Protein AF-A0A926EPA7-F1 (afdb_monomer)

Mean predicted aligned error: 5.48 Å

Foldseek 3Di:
DPVVVLVVVVVVLVCLVPDPDPQLVDQPDADVNPHRPNNVSVVVSVVVVVVSVVVVVVVVVVVVVVVVD

Organism: NCBI:txid2763679

Secondary structure (DSSP, 8-state):
--HHHHHHHHHHHHHHHHS--GGGSS-PSEETTTEEHHHHHHHHHHHHHHHHHHHHHHHHHHHHHHTT-

Sequence (69 aa):
MNHKLILSIFVVLLLLAIIPFSFTASPEPYIFGWLPLPLLYWWSLMVINLIFVLWVAKKFTESAKEEKK

Radius of gyration: 16.76 Å; Cα contacts (8 Å, |Δi|>4): 26; chains: 1; bounding box: 34×24×46 Å

Structure (mmCIF, N/CA/C/O backbone):
data_AF-A0A926EPA7-F1
#
_entry.id   AF-A0A926EPA7-F1
#
loop_
_atom_site.group_PDB
_atom_site.id
_atom_site.type_symbol
_atom_site.label_atom_id
_atom_site.label_alt_id
_atom_site.label_comp_id
_atom_site.label_asym_id
_atom_site.label_entity_id
_atom_site.label_seq_id
_atom_site.pdbx_PDB_ins_code
_atom_site.Cartn_x
_atom_site.Cartn_y
_atom_site.Cartn_z
_atom_site.occupancy
_atom_site.B_iso_or_equiv
_atom_site.auth_seq_id
_atom_site.auth_comp_id
_atom_site.auth_asym_id
_atom_site.auth_atom_id
_atom_site.pdbx_PDB_model_num
ATOM 1 N N . MET A 1 1 ? -8.700 5.364 22.000 1.00 64.50 1 MET A N 1
ATOM 2 C CA . MET A 1 1 ? -8.154 5.206 20.629 1.00 64.50 1 MET A CA 1
ATOM 3 C C . MET A 1 1 ? -6.912 6.081 20.457 1.00 64.50 1 MET A C 1
ATOM 5 O O . MET A 1 1 ? -6.987 7.277 20.720 1.00 64.50 1 MET A O 1
ATOM 9 N N . ASN A 1 2 ? -5.761 5.522 20.064 1.00 76.75 2 ASN A N 1
ATOM 10 C CA . ASN A 1 2 ? -4.537 6.318 19.910 1.00 76.75 2 ASN A CA 1
ATOM 11 C C . ASN A 1 2 ? -4.544 7.025 18.541 1.00 76.75 2 ASN A C 1
ATOM 13 O O . ASN A 1 2 ? -3.973 6.535 17.571 1.00 76.75 2 ASN A O 1
ATOM 17 N N . HIS A 1 3 ? -5.256 8.153 18.458 1.00 79.94 3 HIS A N 1
ATOM 18 C CA . HIS A 1 3 ? -5.443 8.964 17.244 1.00 79.94 3 HIS A CA 1
ATOM 19 C C . HIS A 1 3 ? -4.121 9.282 16.523 1.00 79.94 3 HIS A C 1
ATOM 21 O O . HIS A 1 3 ? -4.083 9.321 15.297 1.00 79.94 3 HIS A O 1
ATOM 27 N N . LYS A 1 4 ? -3.021 9.416 17.277 1.00 86.38 4 LYS A N 1
ATOM 28 C CA . LYS A 1 4 ? -1.673 9.639 16.740 1.00 86.38 4 LYS A CA 1
ATOM 29 C C . LYS A 1 4 ? -1.169 8.473 15.882 1.00 86.38 4 LYS A C 1
ATOM 31 O O . LYS A 1 4 ? -0.511 8.715 14.878 1.00 86.38 4 LYS A O 1
ATOM 36 N N . LEU A 1 5 ? -1.495 7.225 16.236 1.00 88.12 5 LEU A N 1
ATOM 37 C CA . LEU A 1 5 ? -1.102 6.046 15.452 1.00 88.12 5 LEU A CA 1
ATOM 38 C C . LEU A 1 5 ? -1.869 5.965 14.132 1.00 88.12 5 LEU A C 1
ATOM 40 O O . LEU A 1 5 ? -1.260 5.731 13.095 1.00 88.12 5 LEU A O 1
ATOM 44 N N . ILE A 1 6 ? -3.185 6.200 14.162 1.00 90.62 6 ILE A N 1
ATOM 45 C CA . ILE A 1 6 ? -4.025 6.197 12.952 1.00 90.62 6 ILE A CA 1
ATOM 46 C C . ILE A 1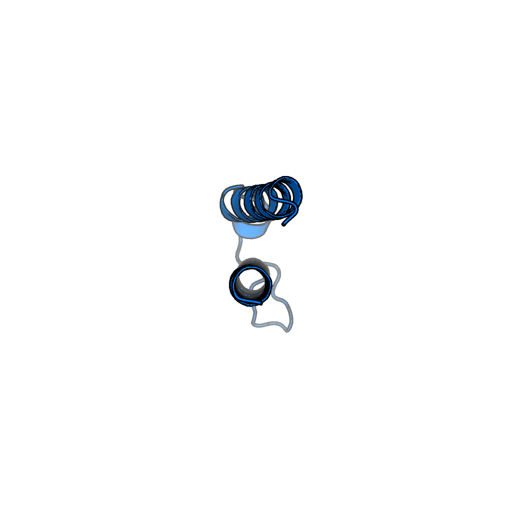 6 ? -3.549 7.289 11.991 1.00 90.62 6 ILE A C 1
ATOM 48 O O . ILE A 1 6 ? -3.343 7.017 10.811 1.00 90.62 6 IL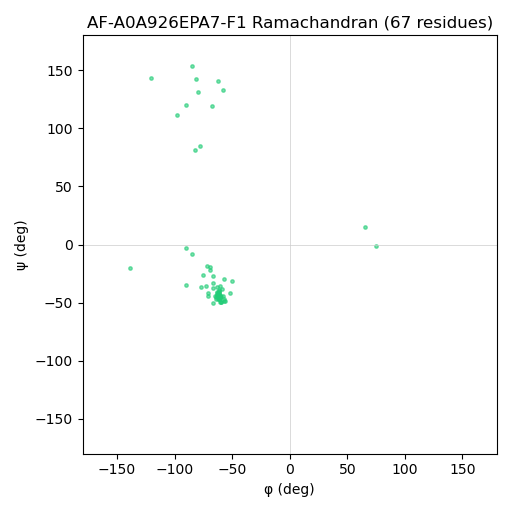E A O 1
ATOM 52 N N . LEU A 1 7 ? -3.316 8.497 12.513 1.00 90.94 7 LEU A N 1
ATOM 53 C CA . LEU A 1 7 ? -2.806 9.618 11.731 1.00 90.94 7 LEU A CA 1
ATOM 54 C C . LEU A 1 7 ? -1.427 9.306 11.135 1.00 90.94 7 LEU A C 1
ATOM 56 O O . LEU A 1 7 ? -1.209 9.550 9.956 1.00 90.94 7 LEU A O 1
ATOM 60 N N . SER A 1 8 ? -0.516 8.733 11.926 1.00 92.75 8 SER A N 1
ATOM 61 C CA . SER A 1 8 ? 0.827 8.366 11.464 1.00 92.75 8 SER A CA 1
ATOM 62 C C . SER A 1 8 ? 0.780 7.367 10.303 1.00 92.75 8 SER A C 1
ATOM 64 O O . SER A 1 8 ? 1.370 7.610 9.252 1.00 92.75 8 SER A O 1
ATOM 66 N N . ILE A 1 9 ? 0.009 6.282 10.444 1.00 92.69 9 ILE A N 1
ATOM 67 C CA . ILE A 1 9 ? -0.137 5.265 9.391 1.00 92.69 9 ILE A CA 1
ATOM 68 C C . ILE A 1 9 ? -0.783 5.869 8.138 1.00 92.69 9 ILE A C 1
ATOM 70 O O . ILE A 1 9 ? -0.321 5.613 7.028 1.00 92.69 9 ILE A O 1
ATOM 74 N N . PHE A 1 10 ? -1.808 6.708 8.306 1.00 93.38 10 PHE A N 1
ATOM 75 C CA . PHE A 1 10 ? -2.456 7.395 7.192 1.00 93.38 10 PHE A CA 1
ATOM 76 C C . PHE A 1 10 ? -1.488 8.307 6.431 1.00 93.38 10 PHE A C 1
ATOM 78 O O . PHE A 1 10 ? -1.442 8.256 5.206 1.00 93.38 10 PHE A O 1
ATOM 85 N N . VAL A 1 11 ? -0.680 9.104 7.138 1.00 95.12 11 VAL A N 1
ATOM 86 C CA . VAL A 1 11 ? 0.316 9.989 6.516 1.00 95.12 11 VAL A CA 1
ATOM 87 C C . VAL A 1 11 ? 1.350 9.182 5.732 1.00 95.12 11 VAL A C 1
ATOM 89 O O . VAL A 1 11 ? 1.681 9.554 4.611 1.00 95.12 11 VAL A O 1
ATOM 92 N N . VAL A 1 12 ? 1.823 8.055 6.270 1.00 94.69 12 VAL A N 1
ATOM 93 C CA . VAL A 1 12 ? 2.761 7.177 5.554 1.00 94.69 12 VAL A CA 1
ATOM 94 C C . VAL A 1 12 ? 2.127 6.611 4.282 1.00 94.69 12 VAL A C 1
ATOM 96 O O . VAL A 1 12 ? 2.742 6.680 3.220 1.00 94.69 12 VAL A O 1
ATOM 99 N N . LEU A 1 13 ? 0.894 6.101 4.356 1.00 93.44 13 LEU A N 1
ATOM 100 C CA . LEU A 1 13 ? 0.174 5.587 3.185 1.00 93.44 13 LEU A CA 1
ATOM 101 C C . LEU A 1 13 ? -0.067 6.671 2.130 1.00 93.44 13 LEU A C 1
ATOM 103 O O . LEU A 1 13 ? 0.101 6.418 0.940 1.00 93.44 13 LEU A O 1
ATOM 107 N N . LEU A 1 14 ? -0.405 7.884 2.566 1.00 92.75 14 LEU A N 1
ATOM 108 C CA . LEU A 1 14 ? -0.604 9.033 1.692 1.00 92.75 14 LEU A CA 1
ATOM 109 C C . LEU A 1 14 ? 0.694 9.430 0.976 1.00 92.75 14 LEU A C 1
ATOM 111 O O . LEU A 1 14 ? 0.685 9.656 -0.231 1.00 92.75 14 LEU A O 1
ATOM 115 N N . LEU A 1 15 ? 1.816 9.481 1.697 1.00 94.12 15 LEU A N 1
ATOM 116 C CA . LEU A 1 15 ? 3.121 9.783 1.107 1.00 94.12 15 LEU A CA 1
ATOM 117 C C . LEU A 1 15 ? 3.538 8.712 0.098 1.00 94.12 15 LEU A C 1
ATOM 119 O O . LEU A 1 15 ? 3.978 9.051 -0.9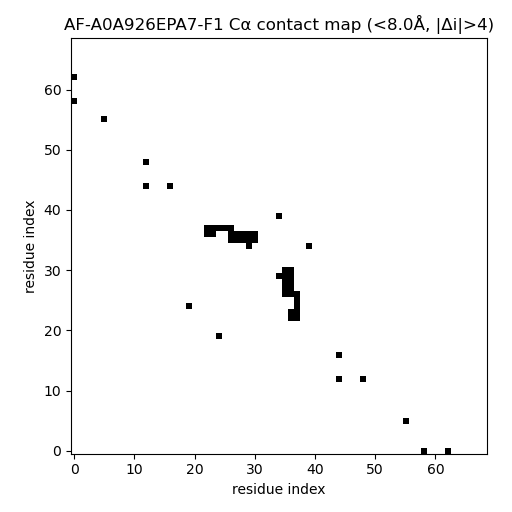95 1.00 94.12 15 LEU A O 1
ATOM 123 N N . LEU A 1 16 ? 3.347 7.432 0.427 1.00 91.44 16 LEU A N 1
ATOM 124 C CA . LEU A 1 16 ? 3.618 6.332 -0.499 1.00 91.44 16 LEU A CA 1
ATOM 125 C C . LEU A 1 16 ? 2.758 6.425 -1.772 1.00 91.44 16 LEU A C 1
ATOM 127 O O . LEU A 1 16 ? 3.247 6.124 -2.853 1.00 91.44 16 LEU A O 1
ATOM 131 N N . ALA A 1 17 ? 1.511 6.892 -1.671 1.00 88.25 17 ALA A N 1
ATOM 132 C CA . ALA A 1 17 ? 0.639 7.072 -2.831 1.00 88.25 17 ALA A CA 1
ATOM 133 C C . ALA A 1 17 ? 1.037 8.260 -3.729 1.00 88.25 17 ALA A C 1
ATOM 135 O O . ALA A 1 17 ? 0.848 8.198 -4.942 1.00 88.25 17 ALA A O 1
ATOM 136 N N . ILE A 1 18 ? 1.531 9.355 -3.139 1.00 90.62 18 ILE A N 1
ATOM 137 C CA . ILE A 1 18 ? 1.790 10.619 -3.850 1.00 90.62 18 ILE A CA 1
ATOM 138 C C . ILE A 1 18 ? 3.206 10.686 -4.419 1.00 90.62 18 ILE A C 1
ATOM 140 O O . ILE A 1 18 ? 3.408 11.299 -5.467 1.00 90.62 18 ILE A O 1
ATOM 144 N N . ILE A 1 19 ? 4.197 10.111 -3.733 1.00 91.12 19 ILE A N 1
ATOM 145 C CA . ILE A 1 19 ? 5.596 10.227 -4.147 1.00 91.12 19 ILE A CA 1
ATOM 146 C C . ILE A 1 19 ? 5.794 9.475 -5.474 1.00 91.12 19 ILE A C 1
ATOM 148 O O . ILE A 1 19 ? 5.610 8.256 -5.522 1.00 91.12 19 ILE A O 1
ATOM 152 N N . PRO A 1 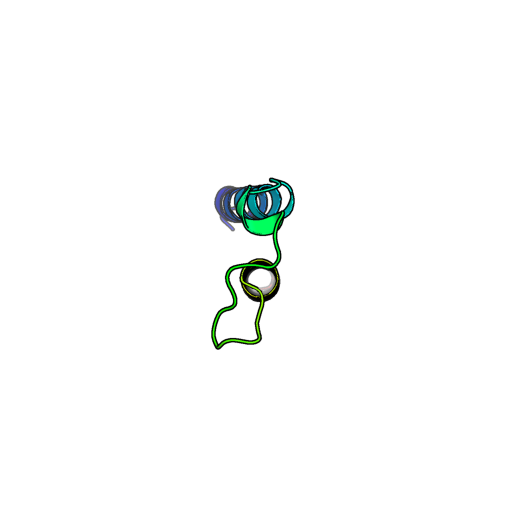20 ? 6.211 10.165 -6.553 1.00 84.50 20 PRO A N 1
ATOM 153 C CA . PRO A 1 20 ? 6.495 9.523 -7.825 1.00 84.50 20 PRO A CA 1
ATOM 154 C C . PRO A 1 20 ? 7.866 8.853 -7.734 1.00 84.50 20 PRO A C 1
ATOM 156 O O . PRO A 1 20 ? 8.898 9.438 -8.065 1.00 84.50 20 PRO A O 1
ATOM 159 N N . PHE A 1 21 ? 7.895 7.632 -7.211 1.00 86.88 21 PHE A N 1
ATOM 160 C CA . PHE A 1 21 ? 9.129 6.863 -7.144 1.00 86.88 21 PHE A CA 1
ATOM 161 C C . PHE A 1 21 ? 9.668 6.592 -8.552 1.00 86.88 21 PHE A C 1
ATOM 163 O O . PHE A 1 21 ? 8.923 6.275 -9.470 1.00 86.88 21 PHE A O 1
ATOM 170 N N . SER A 1 22 ? 10.986 6.654 -8.733 1.00 85.25 22 SER A N 1
ATOM 171 C CA . SER A 1 22 ? 11.615 6.441 -10.045 1.00 85.25 22 SER A CA 1
ATOM 172 C C . SER A 1 22 ? 11.268 5.088 -10.678 1.00 85.25 22 SER A C 1
ATOM 174 O O . SER A 1 22 ? 11.188 4.988 -11.898 1.00 85.25 22 SER A O 1
ATOM 176 N N . PHE A 1 23 ? 11.006 4.058 -9.865 1.00 84.12 23 PHE A N 1
ATOM 177 C CA . PHE A 1 23 ? 10.609 2.736 -10.353 1.00 84.12 23 PHE A CA 1
ATOM 178 C C . PHE A 1 23 ? 9.180 2.691 -10.912 1.00 84.12 23 PHE A C 1
ATOM 180 O O . PHE A 1 23 ? 8.869 1.754 -11.634 1.00 84.12 23 PHE A O 1
ATOM 187 N N . THR A 1 24 ? 8.305 3.656 -10.595 1.00 85.12 24 THR A N 1
ATOM 188 C CA . THR A 1 24 ? 6.937 3.706 -11.143 1.00 85.12 24 THR A CA 1
ATOM 189 C C . THR A 1 24 ? 6.873 4.386 -12.510 1.00 85.12 24 THR A C 1
ATOM 191 O O . THR A 1 24 ? 5.833 4.333 -13.163 1.00 85.12 24 THR A O 1
ATOM 194 N N . ALA A 1 25 ? 7.976 4.993 -12.963 1.00 86.88 25 ALA A N 1
ATOM 195 C CA . ALA A 1 25 ? 8.059 5.680 -14.249 1.00 86.88 25 ALA A CA 1
ATOM 196 C C . ALA A 1 25 ? 8.153 4.721 -15.448 1.00 86.88 25 ALA A C 1
ATOM 198 O O . ALA A 1 25 ? 7.743 5.082 -16.551 1.00 86.88 25 ALA A O 1
ATOM 199 N N . SER A 1 26 ? 8.667 3.508 -15.234 1.00 87.31 26 SER A N 1
ATOM 200 C CA . SER A 1 26 ? 8.830 2.489 -16.273 1.00 87.31 26 SER A CA 1
ATOM 201 C C . SER A 1 26 ? 8.044 1.228 -15.916 1.00 87.31 26 SER A C 1
ATOM 203 O O . SER A 1 26 ? 8.001 0.852 -14.747 1.00 87.31 26 SER A O 1
ATOM 205 N N . PRO A 1 27 ? 7.438 0.538 -16.899 1.00 80.19 27 PRO A N 1
ATOM 206 C CA . PRO A 1 27 ? 6.725 -0.716 -16.651 1.00 80.19 27 PRO A CA 1
ATOM 207 C C . PRO A 1 27 ? 7.668 -1.870 -16.275 1.00 80.19 27 PRO A C 1
ATOM 209 O O . PRO A 1 27 ? 7.245 -2.838 -15.646 1.00 80.19 27 PRO A O 1
ATOM 212 N N . GLU A 1 28 ? 8.946 -1.763 -16.634 1.00 84.56 28 GLU A N 1
ATOM 213 C CA . GLU A 1 28 ? 9.991 -2.697 -16.228 1.00 84.56 28 GLU A CA 1
ATOM 214 C C . GLU A 1 28 ? 10.506 -2.377 -14.814 1.00 84.56 28 GLU A C 1
ATOM 216 O O . GLU A 1 28 ? 10.669 -1.203 -14.474 1.00 84.56 28 GLU A O 1
ATOM 221 N N . PRO A 1 29 ? 10.828 -3.393 -13.994 1.00 88.75 29 PRO A N 1
ATOM 222 C CA . PRO A 1 29 ? 10.871 -4.820 -14.321 1.00 88.75 29 PRO A CA 1
ATOM 223 C C . PRO A 1 29 ? 9.507 -5.523 -14.213 1.00 88.75 29 PRO A C 1
ATOM 225 O O . PRO A 1 29 ? 8.650 -5.143 -13.417 1.00 88.75 29 PRO A O 1
ATOM 228 N N . TYR A 1 30 ? 9.336 -6.609 -14.970 1.00 89.38 30 TYR A N 1
ATOM 229 C CA . TYR A 1 30 ? 8.168 -7.483 -14.858 1.00 89.38 30 TYR A CA 1
ATOM 230 C C . TYR A 1 30 ? 8.423 -8.603 -13.849 1.00 89.38 30 TYR A C 1
ATOM 232 O O . TYR A 1 30 ? 9.306 -9.441 -14.037 1.00 89.38 30 TYR A O 1
ATOM 240 N N . ILE A 1 31 ? 7.609 -8.668 -12.801 1.00 88.00 31 ILE A N 1
ATOM 241 C CA . ILE A 1 31 ? 7.567 -9.810 -11.892 1.00 88.00 31 ILE A CA 1
ATOM 242 C C . ILE A 1 31 ? 6.724 -10.904 -12.568 1.00 88.00 31 ILE A C 1
ATOM 244 O O . ILE A 1 31 ? 5.662 -10.641 -13.124 1.00 88.00 31 ILE A O 1
ATOM 248 N N . PHE A 1 32 ? 7.234 -12.137 -12.610 1.00 89.25 32 PHE A N 1
ATOM 249 C CA . PHE A 1 32 ? 6.618 -13.272 -13.325 1.00 89.25 32 PHE A CA 1
ATOM 250 C C . PHE A 1 32 ? 6.553 -13.145 -14.859 1.00 89.25 32 PHE A C 1
ATOM 252 O O . PHE A 1 32 ? 5.820 -13.892 -15.500 1.00 89.25 32 PHE A O 1
ATOM 259 N N . GLY A 1 33 ? 7.302 -12.216 -15.462 1.00 86.50 33 GLY A N 1
ATOM 260 C CA . GLY A 1 33 ? 7.367 -12.058 -16.921 1.00 86.50 33 GLY A CA 1
ATOM 261 C C . GLY A 1 33 ? 6.141 -11.400 -17.569 1.00 86.50 33 GLY A C 1
ATOM 262 O O . GLY A 1 33 ? 6.149 -11.196 -18.777 1.00 86.50 33 GLY A O 1
ATOM 263 N N . TRP A 1 34 ? 5.114 -11.039 -16.791 1.00 90.25 34 TRP A N 1
ATOM 264 C CA . TRP A 1 34 ? 3.923 -10.338 -17.294 1.00 90.25 34 TRP A CA 1
ATOM 265 C C . TRP A 1 34 ? 3.411 -9.223 -16.375 1.00 90.25 34 TRP A C 1
ATOM 267 O O . TRP A 1 34 ? 2.695 -8.349 -16.854 1.00 90.25 34 TRP A O 1
ATOM 277 N N . LEU A 1 35 ? 3.754 -9.220 -15.079 1.00 90.88 35 LEU A N 1
ATOM 278 C CA . LEU A 1 35 ? 3.225 -8.250 -14.120 1.00 90.88 35 LEU A CA 1
ATOM 279 C C . LEU A 1 35 ? 4.214 -7.093 -13.912 1.00 90.88 35 LEU A C 1
ATOM 281 O O . LEU A 1 35 ? 5.257 -7.313 -13.296 1.00 90.88 35 LEU A O 1
ATOM 285 N N . PRO A 1 36 ? 3.908 -5.863 -14.360 1.00 92.38 36 PRO A N 1
ATOM 286 C CA . PRO A 1 36 ? 4.762 -4.710 -14.096 1.00 92.38 36 PRO A CA 1
ATOM 287 C C . PRO A 1 36 ? 4.957 -4.505 -12.591 1.00 92.38 36 PRO A C 1
ATOM 289 O O . PRO A 1 36 ? 3.980 -4.480 -11.834 1.00 92.38 36 PRO A O 1
ATOM 292 N N . LEU A 1 37 ? 6.198 -4.289 -12.152 1.00 90.75 37 LEU A N 1
ATOM 293 C CA . LEU A 1 37 ? 6.498 -3.925 -10.765 1.00 90.75 37 LEU A CA 1
ATOM 294 C C . LEU A 1 37 ? 5.676 -2.714 -10.272 1.00 90.75 37 LEU A C 1
ATOM 296 O O . LEU A 1 37 ? 5.158 -2.793 -9.153 1.00 90.75 37 LEU A O 1
ATOM 300 N N . PRO A 1 38 ? 5.469 -1.636 -11.063 1.00 92.25 38 PRO A N 1
ATOM 301 C CA . PRO A 1 38 ? 4.618 -0.522 -10.640 1.00 92.25 38 PRO A CA 1
ATOM 302 C C . PRO A 1 38 ? 3.182 -0.948 -10.325 1.00 92.25 38 PRO A C 1
ATOM 304 O O . PRO A 1 38 ? 2.586 -0.465 -9.363 1.00 92.25 38 PRO A O 1
ATOM 307 N N . LEU A 1 39 ? 2.630 -1.879 -11.108 1.00 91.19 39 LEU A N 1
ATOM 308 C CA . LEU A 1 39 ? 1.266 -2.366 -10.923 1.00 91.19 39 LEU A CA 1
ATOM 309 C C . LEU A 1 39 ? 1.152 -3.230 -9.663 1.00 91.19 39 LEU A C 1
ATOM 311 O O . LEU A 1 39 ? 0.210 -3.068 -8.892 1.00 91.19 39 LEU A O 1
ATOM 315 N N . LEU A 1 40 ? 2.138 -4.097 -9.410 1.00 92.38 40 LEU A N 1
ATOM 316 C CA . LEU A 1 40 ? 2.199 -4.881 -8.175 1.00 92.38 40 LEU A CA 1
ATOM 317 C C . LEU A 1 40 ? 2.329 -3.980 -6.939 1.00 92.38 40 LEU A C 1
ATOM 319 O O . LEU A 1 40 ? 1.661 -4.216 -5.929 1.00 92.38 40 LEU A O 1
ATOM 323 N N . TYR A 1 41 ? 3.175 -2.950 -7.016 1.00 92.06 41 TYR A N 1
ATOM 324 C CA . TYR A 1 41 ? 3.306 -1.946 -5.964 1.00 92.06 41 TYR A CA 1
ATOM 325 C C . TYR A 1 41 ? 1.959 -1.274 -5.686 1.00 92.06 41 TYR A C 1
ATOM 327 O O . TYR A 1 41 ? 1.513 -1.230 -4.539 1.00 92.06 41 TYR A O 1
ATOM 335 N N . TRP A 1 42 ? 1.270 -0.842 -6.743 1.00 91.56 42 TRP A N 1
ATOM 336 C CA . TRP A 1 42 ? -0.044 -0.221 -6.638 1.00 91.56 42 TRP A CA 1
ATOM 337 C C . TRP A 1 42 ? -1.088 -1.147 -6.003 1.00 91.56 42 TRP A C 1
ATOM 339 O O . TRP A 1 42 ? -1.802 -0.747 -5.084 1.00 91.56 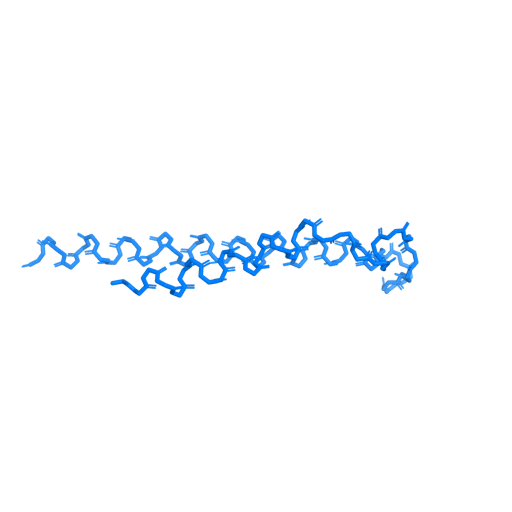42 TRP A O 1
ATOM 349 N N . TRP A 1 43 ? -1.161 -2.409 -6.431 1.00 94.56 43 TRP A N 1
ATOM 350 C CA . TRP A 1 43 ? -2.070 -3.393 -5.838 1.00 94.56 43 TRP A CA 1
ATOM 351 C C . TRP A 1 43 ? -1.766 -3.651 -4.368 1.00 94.56 43 TRP A C 1
ATOM 353 O O . TRP A 1 43 ? -2.685 -3.702 -3.551 1.00 94.56 43 TRP A O 1
ATOM 363 N N . SER A 1 44 ? -0.486 -3.758 -4.018 1.00 93.62 44 SER A N 1
ATOM 364 C CA . SER A 1 44 ? -0.059 -3.921 -2.628 1.00 93.62 44 SER A CA 1
ATOM 365 C C . SER A 1 44 ? -0.512 -2.731 -1.784 1.00 93.62 44 SER A C 1
ATOM 367 O O . SER A 1 44 ? -1.088 -2.920 -0.714 1.00 93.62 44 SER A O 1
ATOM 369 N N . LEU A 1 45 ? -0.338 -1.510 -2.297 1.00 94.50 45 LEU A N 1
ATOM 370 C CA . LEU A 1 45 ? -0.792 -0.288 -1.640 1.00 94.50 45 LEU A CA 1
ATOM 371 C C . LEU A 1 45 ? -2.315 -0.290 -1.422 1.00 94.50 45 LEU A C 1
ATOM 373 O O . LEU A 1 45 ? -2.777 0.019 -0.326 1.00 94.50 45 LEU A O 1
ATOM 377 N N . MET A 1 46 ? -3.096 -0.702 -2.426 1.00 95.00 46 MET A N 1
ATOM 378 C CA . MET A 1 46 ? -4.558 -0.803 -2.330 1.00 95.00 46 MET A CA 1
ATOM 379 C C . MET A 1 46 ? -5.011 -1.828 -1.286 1.00 95.00 46 MET A C 1
ATOM 381 O O . MET A 1 46 ? -5.916 -1.545 -0.500 1.00 95.00 46 MET A O 1
ATOM 385 N N . VAL A 1 47 ? -4.369 -3.000 -1.239 1.00 96.62 47 VAL A N 1
ATOM 386 C CA . VAL A 1 47 ? -4.665 -4.041 -0.242 1.00 96.62 47 VAL A CA 1
ATOM 387 C C . VAL A 1 47 ? -4.337 -3.548 1.166 1.00 96.62 47 VAL A C 1
ATOM 389 O O . VAL A 1 47 ? -5.167 -3.670 2.067 1.00 96.62 47 VAL A O 1
ATOM 392 N N . ILE A 1 48 ? -3.162 -2.943 1.362 1.00 95.75 48 ILE A N 1
ATOM 393 C CA . ILE A 1 48 ? -2.758 -2.387 2.660 1.00 95.75 48 ILE A CA 1
ATOM 394 C C . ILE A 1 48 ? -3.725 -1.276 3.089 1.00 95.75 48 ILE A C 1
ATOM 396 O O . ILE A 1 48 ? -4.160 -1.254 4.241 1.00 95.75 48 ILE A O 1
ATOM 400 N N . ASN A 1 49 ? -4.111 -0.389 2.169 1.00 94.44 49 ASN A N 1
ATOM 401 C CA . ASN A 1 49 ? -5.069 0.678 2.442 1.00 94.44 49 ASN A CA 1
ATOM 402 C C . ASN A 1 49 ? -6.441 0.123 2.857 1.00 94.44 49 ASN A C 1
ATOM 404 O O . ASN A 1 49 ? -7.029 0.591 3.830 1.00 94.44 49 ASN A O 1
ATOM 408 N N . LEU A 1 50 ? -6.932 -0.919 2.181 1.00 95.88 50 LEU A N 1
ATOM 409 C CA . LEU A 1 50 ? -8.181 -1.581 2.554 1.00 95.88 50 LEU A CA 1
ATOM 410 C C . LEU A 1 50 ? -8.106 -2.183 3.965 1.00 95.88 50 LEU A C 1
ATOM 412 O O . LEU A 1 50 ? -9.010 -1.969 4.773 1.00 95.88 50 LEU A O 1
ATOM 416 N N . ILE A 1 51 ? -7.022 -2.899 4.282 1.00 96.06 51 ILE A N 1
ATOM 417 C CA . ILE A 1 51 ? -6.796 -3.471 5.619 1.00 96.06 51 ILE A CA 1
ATOM 418 C C . ILE A 1 51 ? -6.792 -2.364 6.676 1.00 96.06 51 ILE A C 1
ATOM 420 O O . ILE A 1 51 ? -7.427 -2.509 7.722 1.00 96.06 51 ILE A O 1
ATOM 424 N N . PHE A 1 52 ? -6.118 -1.248 6.395 1.00 94.62 52 PHE A N 1
ATOM 425 C CA . PHE A 1 52 ? -6.080 -0.094 7.284 1.00 94.62 52 PHE A CA 1
ATOM 426 C C . PHE A 1 52 ? -7.481 0.475 7.540 1.00 94.62 52 PHE A C 1
ATOM 428 O O . PHE A 1 52 ? -7.868 0.630 8.698 1.00 94.62 52 PHE A O 1
ATOM 435 N N . VAL A 1 53 ? -8.274 0.717 6.493 1.00 94.00 53 VAL A N 1
ATOM 436 C CA . VAL A 1 53 ? -9.644 1.240 6.624 1.00 94.00 53 VAL A CA 1
ATOM 437 C C . VAL A 1 53 ? -10.532 0.288 7.428 1.00 94.00 53 VAL A C 1
ATOM 439 O O . VAL A 1 53 ? -11.235 0.730 8.337 1.00 94.00 53 VAL A O 1
ATOM 442 N N . LEU A 1 54 ? -10.471 -1.020 7.155 1.00 95.50 54 LEU A N 1
ATOM 443 C CA . LEU A 1 54 ? -11.232 -2.027 7.902 1.00 95.50 54 LEU A CA 1
ATOM 444 C C . LEU A 1 54 ? -10.820 -2.083 9.376 1.00 95.50 54 LEU A C 1
ATOM 446 O O . LEU A 1 54 ? -11.673 -2.188 10.258 1.00 95.50 54 LEU A O 1
ATOM 450 N N . TRP A 1 55 ? -9.522 -1.991 9.660 1.00 94.44 55 TRP A N 1
ATOM 451 C CA . TRP A 1 55 ? -9.010 -1.965 11.025 1.00 94.44 55 TRP A CA 1
ATOM 452 C C . TRP A 1 55 ? -9.467 -0.717 11.785 1.00 94.44 55 TRP A C 1
ATOM 454 O O . TRP A 1 55 ? -9.926 -0.824 12.925 1.00 94.44 55 TRP A O 1
ATOM 464 N N . VAL A 1 56 ? -9.400 0.451 11.143 1.00 92.31 56 VAL A N 1
ATOM 465 C CA . VAL A 1 56 ? -9.889 1.713 11.702 1.00 92.31 56 VAL A CA 1
ATOM 466 C C . VAL A 1 56 ? -11.388 1.619 11.983 1.00 92.31 56 VAL A C 1
ATOM 468 O O . VAL A 1 56 ? -11.807 1.885 13.109 1.00 92.31 56 VAL A O 1
ATOM 471 N N . ALA A 1 57 ? -12.188 1.158 11.017 1.00 92.81 57 ALA A N 1
ATOM 472 C CA . ALA A 1 57 ? -13.624 0.955 11.191 1.00 92.81 57 ALA A CA 1
ATOM 473 C C . ALA A 1 57 ? -13.925 0.007 12.361 1.00 92.81 57 ALA A C 1
ATOM 475 O O . ALA A 1 57 ? -14.726 0.337 13.236 1.00 92.81 57 ALA A O 1
ATOM 476 N N . LYS A 1 58 ? -13.222 -1.130 12.446 1.00 92.56 58 LYS A N 1
ATOM 477 C CA . LYS A 1 58 ? -13.347 -2.068 13.567 1.00 92.56 58 LYS A CA 1
ATOM 478 C C . LYS A 1 58 ? -13.069 -1.378 14.903 1.00 92.56 58 LYS A C 1
ATOM 480 O O . LYS A 1 58 ? -13.891 -1.482 15.811 1.00 92.56 58 LYS A O 1
ATOM 485 N N . LYS A 1 59 ? -11.970 -0.627 15.016 1.00 89.94 59 LYS A N 1
ATOM 486 C CA . LYS A 1 59 ? -11.618 0.095 16.248 1.00 89.94 59 LYS A CA 1
ATOM 487 C C . LYS A 1 59 ? -12.662 1.134 16.645 1.00 89.94 59 LYS A C 1
ATOM 489 O O . LYS A 1 59 ? -13.004 1.207 17.821 1.00 89.94 59 LYS A O 1
ATOM 494 N N . PHE A 1 60 ? -13.217 1.869 15.684 1.00 88.25 60 PHE A N 1
ATOM 495 C CA . PHE A 1 60 ? -14.329 2.783 15.941 1.00 88.25 60 PHE A CA 1
ATOM 496 C C . PHE A 1 60 ? -15.571 2.050 16.462 1.00 88.25 60 PHE A C 1
ATOM 498 O O . PHE A 1 60 ? -16.163 2.487 17.446 1.00 88.25 60 PHE A O 1
ATOM 505 N N . THR A 1 61 ? -15.948 0.914 15.860 1.00 91.38 61 THR A N 1
ATOM 506 C CA . THR A 1 61 ? -17.107 0.135 16.338 1.00 91.38 61 THR A CA 1
ATOM 507 C C . THR A 1 61 ? -16.897 -0.485 17.720 1.00 91.38 61 THR A C 1
ATOM 509 O O . THR A 1 61 ? -17.854 -0.596 18.483 1.00 91.38 61 THR A O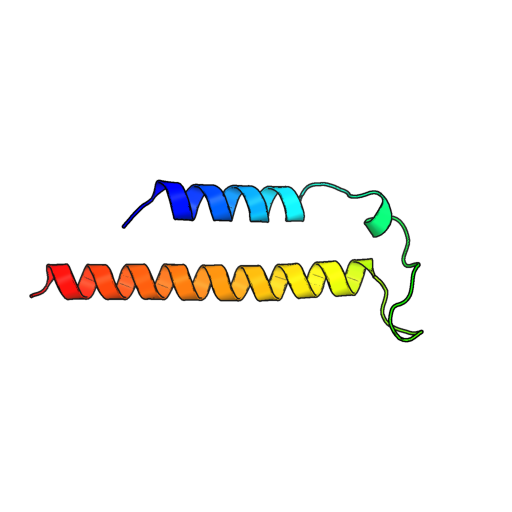 1
ATOM 512 N N . GLU A 1 62 ? -15.666 -0.884 18.057 1.00 91.00 62 GLU A N 1
ATOM 513 C CA . GLU A 1 62 ? -15.308 -1.395 19.385 1.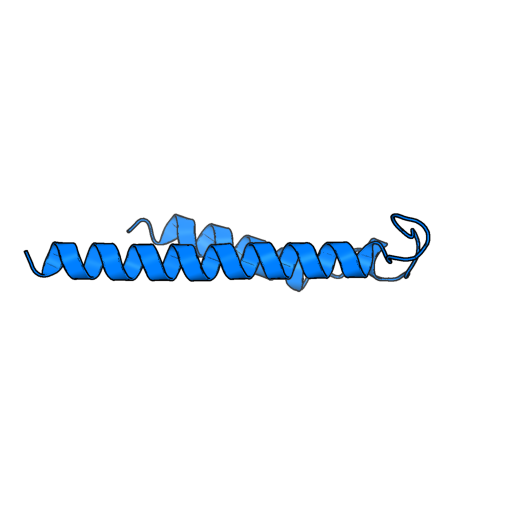00 91.00 62 GLU A CA 1
ATOM 514 C C . GLU A 1 62 ? -15.428 -0.290 20.441 1.00 91.00 62 GLU A C 1
ATOM 516 O O . GLU A 1 62 ? -16.141 -0.475 21.423 1.00 91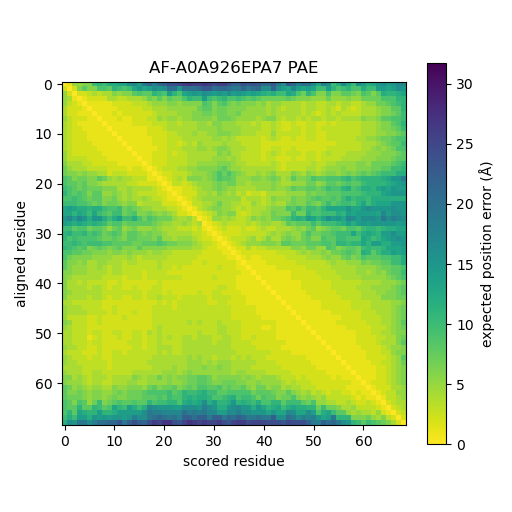.00 62 GLU A O 1
ATOM 521 N N . SER A 1 63 ? -14.832 0.885 20.204 1.00 86.75 63 SER A N 1
ATOM 522 C CA . SER A 1 63 ? -14.936 2.017 21.136 1.00 86.75 63 SER A CA 1
ATOM 523 C C . SER A 1 63 ? -16.382 2.489 21.330 1.00 86.75 63 SER A C 1
ATOM 525 O O . SER A 1 63 ? -16.791 2.743 22.457 1.00 86.75 63 SER A O 1
ATOM 527 N N . ALA A 1 64 ? -17.198 2.515 20.271 1.00 86.44 64 ALA A N 1
ATOM 528 C CA . ALA A 1 64 ? -18.616 2.869 20.380 1.00 86.44 64 ALA A CA 1
ATOM 529 C C . ALA A 1 64 ? -19.450 1.843 21.178 1.00 86.44 64 ALA A C 1
ATOM 531 O O . ALA A 1 64 ? -20.486 2.191 21.744 1.00 86.44 64 ALA A O 1
ATOM 532 N N . LYS A 1 65 ? -19.037 0.567 21.210 1.00 87.38 65 LYS A N 1
ATOM 533 C CA . LYS A 1 65 ? -19.675 -0.467 22.044 1.00 87.38 65 LYS A CA 1
ATOM 534 C C . LYS A 1 65 ? -19.266 -0.352 23.510 1.00 87.38 65 LYS A C 1
ATOM 536 O O . LYS A 1 65 ? -20.104 -0.602 24.369 1.00 87.38 65 LYS A O 1
ATOM 541 N N . GLU A 1 66 ? -18.014 0.009 23.785 1.00 82.25 66 GLU A N 1
ATOM 542 C CA . GLU A 1 66 ? -17.510 0.224 25.147 1.00 82.25 66 GLU A CA 1
ATOM 543 C C . GLU A 1 66 ? -18.167 1.437 25.818 1.00 82.25 66 GLU A C 1
ATOM 545 O O . GLU A 1 66 ? -18.505 1.348 26.988 1.00 82.25 66 GLU A O 1
ATOM 550 N N . GLU A 1 67 ? -18.443 2.522 25.085 1.00 75.12 67 GLU A N 1
ATOM 551 C CA . GLU A 1 67 ? -19.162 3.692 25.628 1.00 75.12 67 GLU A CA 1
ATOM 552 C C . GLU A 1 67 ? -20.646 3.429 25.942 1.00 75.12 67 GLU A C 1
ATOM 554 O O . GLU A 1 67 ? -21.264 4.182 26.691 1.00 75.12 67 GLU A O 1
ATOM 559 N N . LYS A 1 68 ? -21.244 2.381 25.361 1.00 67.62 68 LYS A N 1
ATOM 560 C CA . LYS A 1 68 ? -22.648 2.006 25.603 1.00 67.62 68 LYS A CA 1
ATOM 561 C C . LYS A 1 68 ? -22.842 1.023 26.762 1.00 67.62 68 LYS A C 1
ATOM 563 O O . LYS A 1 68 ? -23.9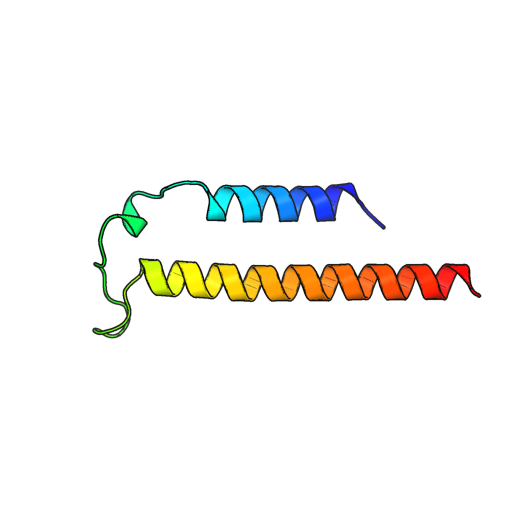90 0.658 27.027 1.00 67.62 68 LYS A O 1
ATOM 568 N N . LYS A 1 69 ? -21.765 0.552 27.392 1.00 52.12 69 LYS A N 1
ATOM 569 C CA . LYS A 1 69 ? -21.799 -0.425 28.485 1.00 52.12 69 LYS A CA 1
ATOM 570 C C . LYS A 1 69 ? -21.495 0.248 29.817 1.00 52.12 69 LYS A C 1
ATOM 572 O O . LYS A 1 69 ? -22.153 -0.150 30.801 1.00 52.12 69 LYS A O 1
#

pLDDT: mean 88.83, std 7.5, range [52.12, 96.62]

Solvent-accessible surface area (backbone atoms only — not comparable to full-atom values): 4029 Å² total; per-residue (Å²): 130,70,62,67,58,56,51,49,54,49,52,52,54,50,48,65,72,65,57,84,51,78,61,61,76,40,63,64,60,50,53,93,80,74,41,32,43,39,57,54,52,51,51,50,51,52,51,52,50,50,53,50,51,52,51,52,52,49,51,52,56,51,54,60,51,61,76,73,108